Protein AF-A0A3Q0R9C3-F1 (afdb_monomer)

Solvent-accessible surface area (backbone atoms only — not comparable to full-atom values): 8694 Å² total; per-residue (Å²): 134,84,80,77,73,80,78,81,80,80,78,83,88,85,85,87,86,79,71,72,64,49,67,60,48,40,50,55,52,45,60,36,48,79,68,74,43,63,77,86,71,68,48,71,68,62,48,54,54,51,53,61,69,54,49,85,81,41,83,75,58,52,65,76,75,41,95,80,64,93,74,88,83,86,83,74,72,33,38,60,70,56,34,26,50,45,38,32,50,52,31,46,77,70,74,41,81,66,48,66,71,58,19,49,53,50,46,70,74,51,61,50,39,92,82,86,57,80,56,34,35,62,60,49,59,78,54,41,72,70,50,44,67,79,76,110

Mean predicted aligned error: 8.17 Å

pLDDT: mean 84.44, std 15.59, range [37.41, 98.38]

Secondary structure (DSSP, 8-state):
----PPP---PPP------TTHHHHHHHHHHHHHTT--GGG--HHHHHHHHHHHTTT-TTGGGGTSTT-S---PPPPPBHHHHHHHHHHHHHHTTPPP-HHHHHHHHHTSPBP-SSSTTBBTTTTTTHHHHHTTT-

Organism: Amphilophus ci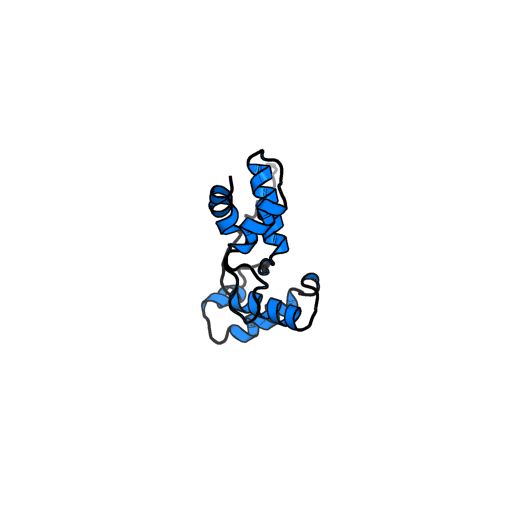trinellus (NCBI:txid61819)

Foldseek 3Di:
DDPPDPPPDDDDDDDDDDCPCVVQLAVLQVVCVVVVHDSVPDDPVSSVVSLVVVVVPDPVSCVVVDPPDPDDDDDHFDFLVQLLVLLQVLCVVVVHHRDSVLSSVLSVPADADVPPDRGGGPCRNVCSNVSSVVVD

InterPro domains:
  IPR010448 Torsin [PTHR10760] (13-136)
  IPR049337 Torsin-1A, C-terminal domain [PF21376] (78-135)

Nearest PDB structures (foldseek):
  5j1s-assembly1_A  TM=8.714E-01  e=3.266E-09  Homo sapiens
  5j1t-assembly1_A  TM=8.630E-01  e=7.816E-09  Homo sapiens
  6oif-assembly1_A  TM=7.747E-01  e=1.098E-06  Homo sapiens

Radius of gyration: 20.45 Å; Cα contacts (8 Å, |Δi|>4): 116; chains: 1; bounding box: 68×40×46 Å

Structure (mmCIF, N/CA/C/O backbone):
data_AF-A0A3Q0R9C3-F1
#
_entry.id   AF-A0A3Q0R9C3-F1
#
loop_
_atom_site.group_PDB
_atom_site.id
_atom_site.type_symbol
_atom_site.label_atom_id
_atom_site.label_alt_id
_atom_site.label_comp_id
_atom_site.label_asym_id
_atom_site.label_entity_id
_atom_site.label_seq_id
_atom_site.pdbx_PDB_ins_code
_atom_site.Cartn_x
_atom_site.Cartn_y
_atom_site.Cartn_z
_atom_site.occupancy
_atom_site.B_iso_or_equiv
_atom_site.auth_seq_id
_atom_site.auth_comp_id
_atom_site.auth_asym_id
_atom_site.auth_atom_id
_atom_site.pdbx_PDB_model_num
ATOM 1 N N . LEU A 1 1 ? 48.442 24.668 19.008 1.00 37.44 1 LEU A N 1
ATOM 2 C CA . LEU A 1 1 ? 47.890 23.640 18.100 1.00 37.44 1 LEU A CA 1
ATOM 3 C C . LEU A 1 1 ? 46.430 23.440 18.480 1.00 37.44 1 LEU A C 1
ATOM 5 O O . LEU A 1 1 ? 46.144 22.681 19.393 1.00 37.44 1 LEU A O 1
ATOM 9 N N . GLN A 1 2 ? 45.531 24.221 17.879 1.00 37.41 2 GLN A N 1
ATOM 10 C CA . GLN A 1 2 ? 44.092 24.001 18.017 1.00 37.41 2 GLN A CA 1
ATOM 11 C C . GLN A 1 2 ? 43.749 22.764 17.192 1.00 37.41 2 GLN A C 1
ATOM 13 O O . GLN A 1 2 ? 43.981 22.737 15.986 1.00 37.41 2 GLN A O 1
ATOM 18 N N . ILE A 1 3 ? 43.275 21.722 17.866 1.00 49.34 3 ILE A N 1
ATOM 19 C CA . ILE A 1 3 ? 42.708 20.550 17.212 1.00 49.34 3 ILE A CA 1
ATOM 20 C C . ILE A 1 3 ? 41.351 21.005 16.676 1.00 49.34 3 ILE A C 1
ATOM 22 O O . ILE A 1 3 ? 40.408 21.192 17.441 1.00 49.34 3 ILE A O 1
ATOM 26 N N . GLN A 1 4 ? 41.285 21.258 15.369 1.00 50.06 4 GLN A N 1
ATOM 27 C CA . GLN A 1 4 ? 40.026 21.400 14.650 1.00 50.06 4 GLN A CA 1
ATOM 28 C C . GLN A 1 4 ? 39.320 20.042 14.762 1.00 50.06 4 GLN A C 1
ATOM 30 O O . GLN A 1 4 ? 39.749 19.064 14.149 1.00 50.06 4 GLN A O 1
ATOM 35 N N . HIS A 1 5 ? 38.296 19.943 15.611 1.00 60.50 5 HIS A N 1
ATOM 36 C CA . HIS A 1 5 ? 37.392 18.797 15.578 1.00 60.50 5 HIS A CA 1
ATOM 37 C C . HIS A 1 5 ? 36.798 18.709 14.163 1.00 60.50 5 HIS A C 1
ATOM 39 O O . HIS A 1 5 ? 36.414 19.752 13.627 1.00 60.50 5 HIS A O 1
ATOM 45 N N . PRO A 1 6 ? 36.736 17.522 13.533 1.00 58.59 6 PRO A N 1
ATOM 46 C CA . PRO A 1 6 ? 36.054 17.394 12.257 1.00 58.59 6 PRO A CA 1
ATOM 47 C C . PRO A 1 6 ? 34.593 17.774 12.492 1.00 58.59 6 PRO A C 1
ATOM 49 O O . PRO A 1 6 ? 33.938 17.221 13.377 1.00 58.59 6 PRO A O 1
ATOM 52 N N . GLU A 1 7 ? 34.106 18.766 11.752 1.00 63.50 7 GLU A N 1
ATOM 53 C CA . GLU A 1 7 ? 32.688 19.090 11.735 1.00 63.50 7 GLU A CA 1
ATOM 54 C C . GLU A 1 7 ? 31.937 17.812 11.361 1.00 63.50 7 GLU A C 1
ATOM 56 O O . GLU A 1 7 ? 32.174 17.215 10.310 1.00 63.50 7 GLU A O 1
ATOM 61 N N . THR A 1 8 ? 31.082 17.340 12.264 1.00 62.09 8 THR A N 1
ATOM 62 C CA . THR A 1 8 ? 30.193 16.215 11.988 1.00 62.09 8 THR A CA 1
ATOM 63 C C . THR A 1 8 ? 29.250 16.674 10.881 1.00 62.09 8 THR A C 1
ATOM 65 O O . THR A 1 8 ? 28.309 17.421 11.142 1.00 62.09 8 THR A O 1
ATOM 68 N N . VAL A 1 9 ? 29.531 16.296 9.635 1.00 67.44 9 VAL A N 1
ATOM 69 C CA . VAL A 1 9 ? 28.664 16.616 8.498 1.00 67.44 9 VAL A CA 1
ATOM 70 C C . VAL A 1 9 ? 27.398 15.776 8.641 1.00 67.44 9 VAL A C 1
ATOM 72 O O . VAL A 1 9 ? 27.383 14.590 8.322 1.00 67.44 9 VAL A O 1
ATOM 75 N N . LEU A 1 10 ? 26.335 16.377 9.170 1.00 71.81 10 LEU A N 1
ATOM 76 C CA . LEU A 1 10 ? 25.000 15.791 9.139 1.00 71.81 10 LEU A CA 1
ATOM 77 C C . LEU A 1 10 ? 24.393 16.095 7.768 1.00 71.81 10 LEU A C 1
ATOM 79 O O . LEU A 1 10 ? 23.995 17.228 7.502 1.00 71.81 10 LEU A O 1
ATOM 83 N N . LEU A 1 11 ? 24.349 15.092 6.890 1.00 81.56 11 LEU A N 1
ATOM 84 C CA . LEU A 1 11 ? 23.611 15.194 5.634 1.00 81.56 11 LEU A CA 1
ATOM 85 C C . LEU A 1 11 ? 22.111 15.002 5.922 1.00 81.56 11 LEU A C 1
ATOM 87 O O . LEU A 1 11 ? 21.745 14.018 6.571 1.00 81.56 11 LEU A O 1
ATOM 91 N N . PRO A 1 12 ? 21.237 15.928 5.492 1.00 87.88 12 PRO A N 1
ATOM 92 C CA . PRO A 1 12 ? 19.799 15.791 5.688 1.00 87.88 12 PRO A CA 1
ATOM 93 C C . PRO A 1 12 ? 19.236 14.644 4.839 1.00 87.88 12 PRO A C 1
ATOM 95 O O . PRO A 1 12 ? 19.630 14.467 3.689 1.00 87.88 12 PRO A O 1
ATOM 98 N N . ILE A 1 13 ? 18.272 13.901 5.390 1.00 89.12 13 ILE A N 1
ATOM 99 C CA . ILE A 1 13 ? 17.450 12.946 4.632 1.00 89.12 13 ILE A CA 1
ATOM 100 C C . ILE A 1 13 ? 16.198 13.686 4.163 1.00 89.12 13 ILE A C 1
ATOM 102 O O . ILE A 1 13 ? 15.456 14.226 4.985 1.00 89.12 13 ILE A O 1
ATOM 106 N N . ILE A 1 14 ? 15.961 13.702 2.853 1.00 88.06 14 ILE A N 1
ATOM 107 C CA . ILE A 1 14 ? 14.788 14.331 2.239 1.00 88.06 14 ILE A CA 1
ATOM 108 C C . ILE A 1 14 ? 13.899 13.228 1.666 1.00 88.06 14 ILE A C 1
ATOM 110 O O . ILE A 1 14 ? 14.370 12.374 0.921 1.00 88.06 14 ILE A O 1
ATOM 114 N N . VAL A 1 15 ? 12.612 13.242 2.021 1.00 91.38 15 VAL A N 1
ATOM 115 C CA . VAL A 1 15 ? 11.620 12.282 1.520 1.00 91.38 15 VAL A CA 1
ATOM 116 C C . VAL A 1 15 ? 10.565 13.036 0.725 1.00 91.38 15 VAL A C 1
ATOM 118 O O . VAL A 1 15 ? 9.872 13.898 1.265 1.00 91.38 15 VAL A O 1
ATOM 121 N N . PHE A 1 16 ? 10.431 12.686 -0.551 1.00 87.88 16 PHE A N 1
ATOM 122 C CA . PHE A 1 16 ? 9.365 13.173 -1.418 1.00 87.88 16 PHE A CA 1
ATOM 123 C C . PHE A 1 16 ? 8.242 12.137 -1.476 1.00 87.88 16 PHE A C 1
ATOM 125 O O . PHE A 1 16 ? 8.499 10.944 -1.619 1.00 87.88 16 PHE A O 1
ATOM 132 N N . HIS A 1 17 ? 6.992 12.589 -1.376 1.00 89.06 17 HIS A N 1
ATOM 133 C CA . HIS A 1 17 ? 5.814 11.737 -1.523 1.00 89.06 17 HIS A CA 1
ATOM 134 C C . HIS A 1 17 ? 4.951 12.263 -2.670 1.00 89.06 17 HIS A C 1
ATOM 136 O O . HIS A 1 17 ? 4.511 13.412 -2.639 1.00 89.06 17 HIS A O 1
ATOM 142 N N . SER A 1 18 ? 4.707 11.422 -3.673 1.00 87.12 18 SER A N 1
ATOM 143 C CA . SER A 1 18 ? 3.925 11.752 -4.865 1.00 87.12 18 SER A CA 1
ATOM 144 C C . SER A 1 18 ? 3.056 10.567 -5.275 1.00 87.12 18 SER A C 1
ATOM 146 O O . SER A 1 18 ? 3.424 9.417 -5.049 1.00 87.12 18 SER A O 1
ATOM 148 N N . ASN A 1 19 ? 1.922 10.864 -5.910 1.00 87.69 19 ASN A N 1
ATOM 149 C CA . ASN A 1 19 ? 1.057 9.867 -6.543 1.00 87.69 19 ASN A CA 1
ATOM 150 C C . ASN A 1 19 ? 1.309 9.759 -8.061 1.00 87.69 19 ASN A C 1
ATOM 152 O O . ASN A 1 19 ? 0.594 9.028 -8.746 1.00 87.69 19 ASN A O 1
ATOM 156 N N . ALA A 1 20 ? 2.289 10.490 -8.605 1.00 84.75 20 ALA A N 1
ATOM 157 C CA . ALA A 1 20 ? 2.649 10.403 -10.017 1.00 84.75 20 ALA A CA 1
ATOM 158 C C . ALA A 1 20 ? 3.017 8.956 -10.391 1.00 84.75 20 ALA A C 1
ATOM 160 O O . ALA A 1 20 ? 3.740 8.275 -9.664 1.00 84.75 20 ALA A O 1
ATOM 161 N N . GLY A 1 21 ? 2.481 8.468 -11.511 1.00 86.31 21 GLY A N 1
ATOM 162 C CA . GLY A 1 21 ? 2.683 7.087 -11.962 1.00 86.31 21 GLY A CA 1
ATOM 163 C C . GLY A 1 21 ? 1.872 6.019 -11.219 1.00 86.31 21 GLY A C 1
ATOM 164 O O . GLY A 1 21 ? 2.012 4.839 -11.540 1.00 86.31 21 GLY A O 1
ATOM 165 N N . ALA A 1 22 ? 1.001 6.388 -10.270 1.00 88.44 22 ALA A N 1
ATOM 166 C CA . ALA A 1 22 ? 0.182 5.423 -9.529 1.00 88.44 22 ALA A CA 1
ATOM 167 C C . ALA A 1 22 ? -0.716 4.569 -10.441 1.00 88.44 22 ALA A C 1
ATOM 169 O O . ALA A 1 22 ? -0.866 3.371 -10.191 1.00 88.44 22 ALA A O 1
ATOM 170 N N . ASP A 1 23 ? -1.260 5.143 -11.517 1.00 87.69 23 ASP A N 1
ATOM 171 C CA . ASP A 1 23 ? -2.082 4.405 -12.485 1.00 87.69 23 ASP A CA 1
ATOM 172 C C . ASP A 1 23 ? -1.262 3.335 -13.222 1.00 87.69 23 ASP A C 1
ATOM 174 O O . ASP A 1 23 ? -1.707 2.198 -13.357 1.00 87.69 23 ASP A O 1
ATOM 178 N N . ILE A 1 24 ? -0.020 3.649 -13.611 1.00 89.38 24 ILE A N 1
ATOM 179 C CA . ILE A 1 24 ? 0.899 2.714 -14.286 1.00 89.38 24 ILE A CA 1
ATOM 180 C C . ILE A 1 24 ? 1.320 1.590 -13.333 1.00 89.38 24 ILE A C 1
ATOM 182 O O . ILE A 1 24 ? 1.333 0.414 -13.706 1.00 89.38 24 ILE A O 1
ATOM 186 N N . ILE A 1 25 ? 1.636 1.937 -12.082 1.00 92.38 25 ILE A N 1
ATOM 187 C CA . ILE A 1 25 ? 1.958 0.963 -11.031 1.00 92.38 25 ILE A CA 1
ATOM 188 C C . ILE A 1 25 ? 0.759 0.037 -10.788 1.00 92.38 25 ILE A C 1
ATOM 190 O O . ILE A 1 25 ? 0.925 -1.180 -10.688 1.00 92.38 25 ILE A O 1
ATOM 194 N N . THR A 1 26 ? -0.450 0.600 -10.734 1.00 92.25 26 THR A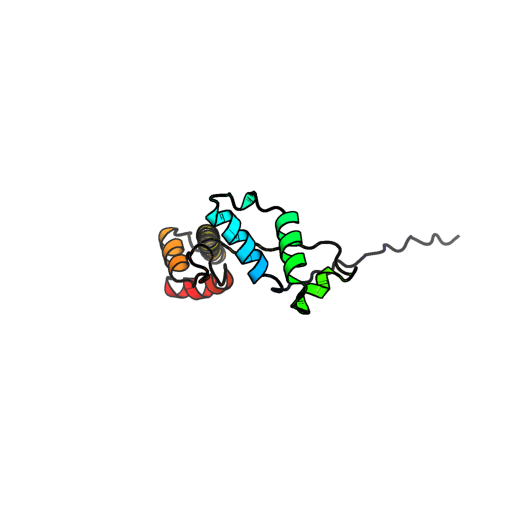 N 1
ATOM 195 C CA . THR A 1 26 ? -1.693 -0.157 -10.545 1.00 92.25 26 THR A CA 1
ATOM 196 C C . THR A 1 26 ? -1.960 -1.087 -11.722 1.00 92.25 26 THR A C 1
ATOM 198 O O . THR A 1 26 ? -2.261 -2.257 -11.500 1.00 92.25 26 THR A O 1
ATOM 201 N N . GLN A 1 27 ? -1.776 -0.614 -12.956 1.00 90.94 27 GLN A N 1
ATOM 202 C CA . GLN A 1 27 ? -1.920 -1.443 -14.150 1.00 90.94 27 GLN A CA 1
ATOM 203 C C . GLN A 1 27 ? -0.896 -2.582 -14.167 1.00 90.94 27 GLN A C 1
ATOM 205 O O . GLN A 1 27 ? -1.251 -3.724 -14.427 1.00 90.94 27 GLN A O 1
ATOM 210 N N . THR A 1 28 ? 0.358 -2.312 -13.797 1.00 92.69 28 THR A N 1
ATOM 211 C CA . THR A 1 28 ? 1.388 -3.358 -13.702 1.00 92.69 28 THR A CA 1
ATOM 212 C C . THR A 1 28 ? 1.011 -4.422 -12.667 1.00 92.69 28 THR A C 1
ATOM 214 O O . THR A 1 28 ? 1.210 -5.614 -12.896 1.00 92.69 28 THR A O 1
ATOM 217 N N . ALA A 1 29 ? 0.461 -4.009 -11.521 1.00 94.19 29 ALA A N 1
ATOM 218 C CA . ALA A 1 29 ? -0.013 -4.939 -10.501 1.00 94.19 29 ALA A CA 1
ATOM 219 C C . ALA A 1 29 ? -1.207 -5.775 -10.991 1.00 94.19 29 ALA A C 1
ATOM 221 O O . ALA A 1 29 ? -1.259 -6.974 -10.717 1.00 94.19 29 ALA A O 1
ATOM 222 N N . LEU A 1 30 ? -2.125 -5.162 -11.742 1.00 92.00 30 LEU A N 1
ATOM 223 C CA . LEU A 1 30 ? -3.259 -5.853 -12.350 1.00 92.00 30 LEU A CA 1
ATOM 224 C C . LEU A 1 30 ? -2.797 -6.885 -13.385 1.00 92.00 30 LEU A C 1
ATOM 226 O O . LEU A 1 30 ? -3.217 -8.030 -13.317 1.00 92.00 30 LEU A O 1
ATOM 230 N N . ASP A 1 31 ? -1.835 -6.542 -14.243 1.00 92.38 31 ASP A N 1
ATOM 231 C CA . ASP A 1 31 ? -1.276 -7.467 -15.236 1.00 92.38 31 ASP A CA 1
ATOM 232 C C . ASP A 1 31 ? -0.633 -8.715 -14.606 1.00 92.38 31 ASP A C 1
ATOM 234 O O . ASP A 1 31 ? -0.584 -9.779 -15.230 1.00 92.38 31 ASP A O 1
ATOM 238 N N . PHE A 1 32 ? -0.061 -8.590 -13.404 1.00 94.81 32 PHE A N 1
ATOM 239 C CA . PHE A 1 32 ? 0.459 -9.732 -12.647 1.00 94.81 32 PHE A CA 1
ATOM 240 C C . PHE A 1 32 ? -0.679 -10.580 -12.093 1.00 94.81 32 PHE A C 1
ATOM 242 O O . PHE A 1 32 ? -0.654 -11.803 -12.236 1.00 94.81 32 PHE A O 1
ATOM 249 N N . TRP A 1 33 ? -1.673 -9.918 -11.509 1.00 92.62 33 TRP A N 1
ATOM 250 C CA . TRP A 1 33 ? -2.845 -10.564 -10.943 1.00 92.62 33 TRP A CA 1
ATOM 251 C C . TRP A 1 33 ? -3.639 -11.344 -12.006 1.00 92.62 33 TRP A C 1
ATOM 253 O O . TRP A 1 33 ? -3.905 -12.527 -11.806 1.00 92.62 33 TRP A O 1
ATOM 263 N N . ASP A 1 34 ? -3.881 -10.755 -13.182 1.00 91.31 34 ASP A N 1
ATOM 264 C CA . ASP A 1 34 ? -4.568 -11.389 -14.322 1.00 91.31 34 ASP A CA 1
ATOM 265 C C . ASP A 1 34 ? -3.836 -12.643 -14.827 1.00 91.31 34 ASP A C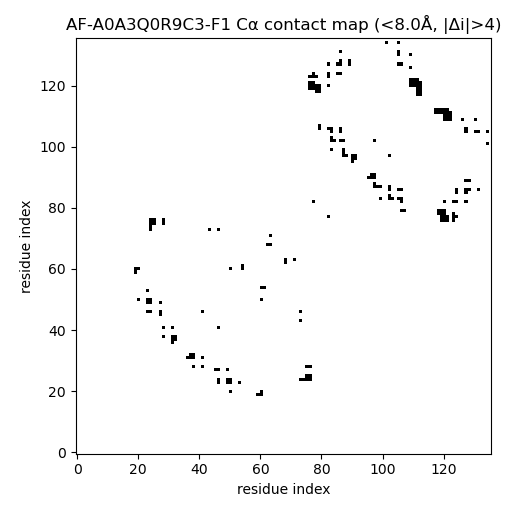 1
ATOM 267 O O . ASP A 1 34 ? -4.437 -13.579 -15.356 1.00 91.31 34 ASP A O 1
ATOM 271 N N . LYS A 1 35 ? -2.510 -12.684 -14.656 1.00 94.94 35 LYS A N 1
ATOM 272 C CA . LYS A 1 35 ? -1.661 -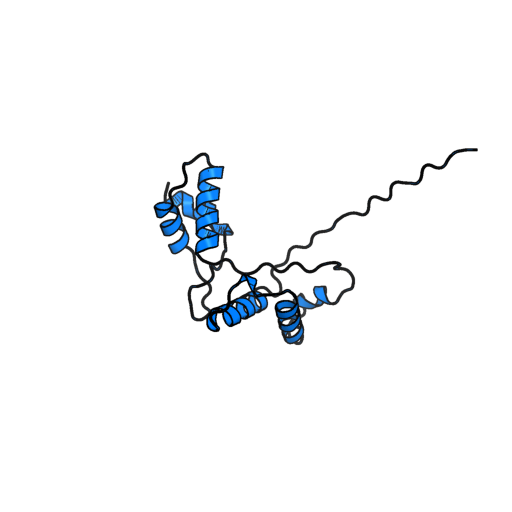13.836 -15.003 1.00 94.94 35 LYS A CA 1
ATOM 273 C C . LYS A 1 35 ? -1.572 -14.869 -13.877 1.00 94.94 35 LYS A C 1
ATOM 275 O O . LYS A 1 35 ? -0.805 -15.822 -14.005 1.00 94.94 35 LYS A O 1
ATOM 280 N N . GLY A 1 36 ? -2.316 -14.682 -12.786 1.00 94.00 36 GLY A N 1
ATOM 281 C CA . GLY A 1 36 ? -2.296 -15.547 -11.609 1.00 94.00 36 GLY A CA 1
ATOM 282 C C . GLY A 1 36 ? -0.958 -15.535 -10.870 1.00 94.00 36 GLY A C 1
ATOM 283 O O . GLY A 1 36 ? -0.601 -16.539 -10.258 1.00 94.00 36 GLY A O 1
ATOM 284 N N . ARG A 1 37 ? -0.191 -14.446 -10.982 1.00 96.31 37 ARG A N 1
ATOM 285 C CA . ARG A 1 37 ? 1.109 -14.296 -10.321 1.00 96.31 37 ARG A CA 1
ATOM 286 C C . ARG A 1 37 ? 0.953 -13.624 -8.972 1.00 96.31 37 ARG A C 1
ATOM 288 O O . ARG A 1 37 ? 0.109 -12.742 -8.803 1.00 96.31 37 ARG A O 1
ATOM 295 N N . ASP A 1 38 ? 1.826 -13.989 -8.045 1.00 94.62 38 ASP A N 1
ATOM 296 C CA . ASP A 1 38 ? 1.807 -13.408 -6.712 1.00 94.62 38 ASP A CA 1
ATOM 297 C C . ASP A 1 38 ? 2.273 -11.946 -6.756 1.00 94.62 38 ASP A C 1
ATOM 299 O O . ASP A 1 38 ? 3.192 -11.565 -7.493 1.00 94.62 38 ASP A O 1
ATOM 303 N N . ARG A 1 39 ? 1.668 -11.110 -5.908 1.00 94.75 39 ARG A N 1
ATOM 304 C CA . ARG A 1 39 ? 2.043 -9.699 -5.727 1.00 94.75 39 ARG A CA 1
ATOM 305 C C . ARG A 1 3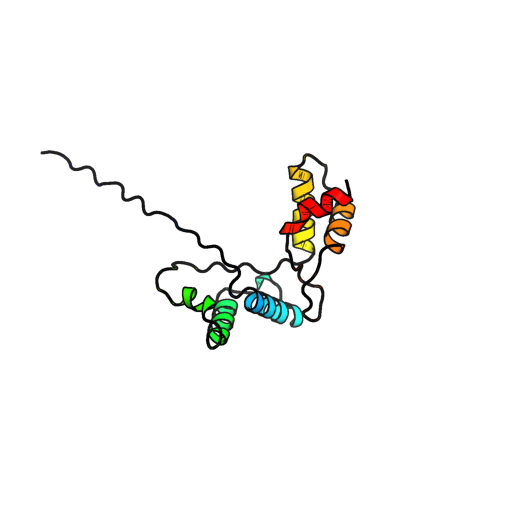9 ? 3.538 -9.552 -5.425 1.00 94.75 39 ARG A C 1
ATOM 307 O O . ARG A 1 39 ? 4.190 -8.631 -5.912 1.00 94.75 39 ARG A O 1
ATOM 314 N N . GLU A 1 40 ? 4.088 -10.463 -4.631 1.00 96.25 40 GLU A N 1
ATOM 315 C CA . GLU A 1 40 ? 5.476 -10.485 -4.165 1.00 96.25 40 GLU A CA 1
ATOM 316 C C . GLU A 1 40 ? 6.486 -10.805 -5.293 1.00 96.25 40 GLU A C 1
ATOM 318 O O . GLU A 1 40 ? 7.702 -10.585 -5.159 1.00 96.25 40 GLU A O 1
ATOM 323 N N . GLU A 1 41 ? 6.003 -11.278 -6.447 1.00 97.44 41 GLU A N 1
ATOM 324 C CA . GLU A 1 41 ? 6.808 -11.435 -7.659 1.00 97.44 41 GLU A CA 1
ATOM 325 C C . GLU A 1 41 ? 7.078 -10.107 -8.379 1.00 97.44 41 GLU A C 1
ATOM 327 O O . GLU A 1 41 ? 8.000 -10.038 -9.201 1.00 97.44 41 GLU A O 1
ATOM 332 N N . ILE A 1 42 ? 6.327 -9.041 -8.080 1.00 96.31 42 ILE A N 1
ATO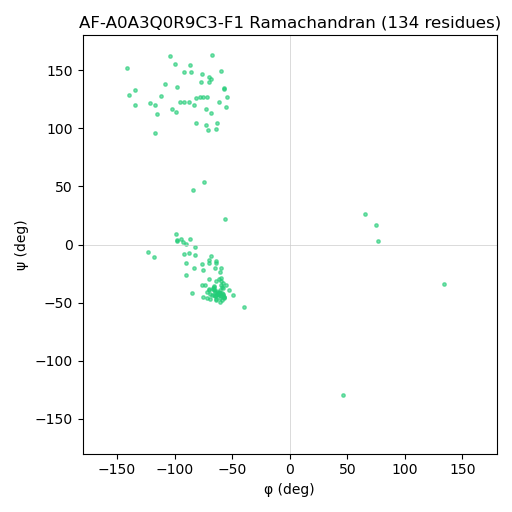M 333 C CA . ILE A 1 42 ? 6.555 -7.717 -8.663 1.00 96.31 42 ILE A CA 1
ATOM 334 C C . ILE A 1 42 ? 7.883 -7.168 -8.128 1.00 96.31 42 ILE A C 1
ATOM 336 O O . ILE A 1 42 ? 8.046 -6.886 -6.943 1.00 96.31 42 ILE A O 1
ATOM 340 N N . LYS A 1 43 ? 8.870 -7.033 -9.018 1.00 94.50 43 LYS A N 1
ATOM 341 C CA . LYS A 1 43 ? 10.177 -6.437 -8.734 1.00 94.50 43 LYS A CA 1
ATOM 342 C C . LYS A 1 43 ? 10.222 -4.997 -9.225 1.00 94.50 43 LYS A C 1
ATOM 344 O O . LYS A 1 43 ? 9.543 -4.655 -10.192 1.00 94.50 43 LYS A O 1
ATOM 349 N N . LEU A 1 44 ? 11.097 -4.197 -8.613 1.00 90.50 44 LEU A N 1
ATOM 350 C CA . LEU A 1 44 ? 11.317 -2.790 -8.964 1.00 90.50 44 LEU A CA 1
ATOM 351 C C . LEU A 1 44 ? 11.526 -2.594 -10.475 1.00 90.50 44 LEU A C 1
ATOM 353 O O . LEU A 1 44 ? 10.854 -1.767 -11.080 1.00 90.50 44 LEU A O 1
ATOM 357 N N . LYS A 1 45 ? 12.327 -3.460 -11.107 1.00 88.19 45 LYS A N 1
ATOM 358 C CA . LYS A 1 45 ? 12.586 -3.426 -12.554 1.00 88.19 45 LYS A CA 1
ATOM 359 C C . LYS A 1 45 ? 11.320 -3.484 -13.420 1.00 88.19 45 LYS A C 1
ATOM 361 O O . LYS A 1 45 ? 11.288 -2.868 -14.482 1.00 88.19 45 LYS A O 1
ATOM 366 N N . HIS A 1 46 ? 10.283 -4.221 -13.009 1.00 91.25 46 HIS A N 1
ATOM 367 C CA . HIS A 1 46 ? 9.023 -4.270 -13.765 1.00 91.25 46 HIS A CA 1
ATOM 368 C C . HIS A 1 46 ? 8.315 -2.908 -13.753 1.00 91.25 46 HIS A C 1
ATOM 370 O O . H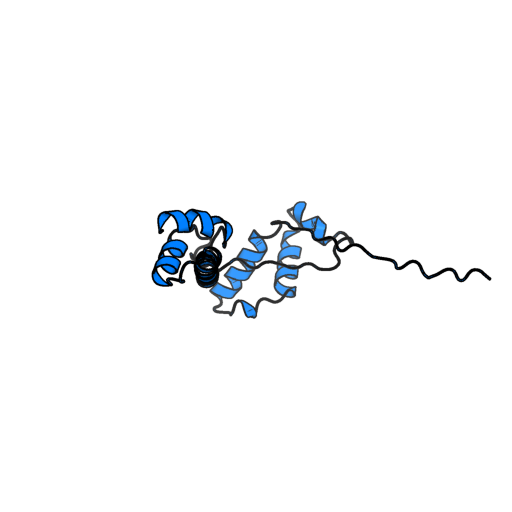IS A 1 46 ? 7.755 -2.492 -14.765 1.00 91.25 46 HIS A O 1
ATOM 376 N N . LEU A 1 47 ? 8.384 -2.204 -12.622 1.00 91.06 47 LEU A N 1
ATOM 377 C CA . LEU A 1 47 ? 7.777 -0.890 -12.437 1.00 91.06 47 LEU A CA 1
ATOM 378 C C . LEU A 1 47 ? 8.587 0.192 -13.153 1.00 91.06 47 LEU A C 1
ATOM 380 O O . LEU A 1 47 ? 8.005 0.968 -13.896 1.00 91.06 47 LEU A O 1
ATOM 384 N N . GLU A 1 48 ? 9.916 0.186 -13.032 1.00 84.62 48 GLU A N 1
ATOM 385 C CA . GLU A 1 48 ? 10.806 1.099 -13.773 1.00 84.62 48 GLU A CA 1
ATOM 386 C C . GLU A 1 48 ? 10.621 0.964 -15.291 1.00 84.62 48 GLU A C 1
ATOM 388 O O . GLU A 1 48 ? 10.514 1.957 -16.011 1.00 84.62 48 GLU A O 1
ATOM 393 N N . THR A 1 49 ? 10.516 -0.275 -15.786 1.00 84.81 49 THR A N 1
ATOM 394 C CA . THR A 1 49 ? 10.277 -0.540 -17.214 1.00 84.81 49 THR A CA 1
ATOM 395 C C . THR A 1 49 ? 8.928 0.022 -17.656 1.00 84.81 49 THR A C 1
ATOM 397 O O . THR A 1 49 ? 8.836 0.629 -18.716 1.00 84.81 49 THR A O 1
ATOM 400 N N . SER A 1 50 ? 7.886 -0.147 -16.843 1.00 84.25 50 SER A N 1
ATOM 401 C CA . SER A 1 50 ? 6.554 0.363 -17.174 1.00 84.25 50 SER A CA 1
ATOM 402 C C . SER A 1 50 ? 6.527 1.892 -17.116 1.00 84.25 50 SER A C 1
ATOM 404 O O . SER A 1 50 ? 6.114 2.531 -18.071 1.00 84.25 50 SER A O 1
ATOM 406 N N . LEU A 1 51 ? 7.062 2.506 -16.060 1.00 79.94 51 LEU A N 1
ATOM 407 C CA . LEU A 1 51 ? 7.113 3.964 -15.908 1.00 79.94 51 LEU A CA 1
ATOM 408 C C . LEU A 1 51 ? 7.896 4.637 -17.047 1.00 79.94 51 LEU A C 1
ATOM 410 O O . LEU A 1 51 ? 7.409 5.591 -17.643 1.00 79.94 51 LEU A O 1
ATOM 414 N N . SER A 1 52 ? 9.053 4.087 -17.429 1.00 74.38 52 SER A N 1
ATOM 415 C CA . SER A 1 52 ? 9.863 4.627 -18.535 1.00 74.38 52 SER A CA 1
ATOM 416 C C . SER A 1 52 ? 9.176 4.557 -19.904 1.00 74.38 52 SER A C 1
ATOM 418 O O . SER A 1 52 ? 9.385 5.442 -20.730 1.00 74.38 52 SER A O 1
ATOM 420 N N . GLN A 1 53 ? 8.325 3.557 -20.154 1.00 69.44 53 GLN A N 1
ATOM 421 C CA . GLN A 1 53 ? 7.551 3.470 -21.401 1.00 69.44 53 GLN A CA 1
ATOM 422 C C . GLN A 1 53 ? 6.461 4.546 -21.496 1.00 69.44 53 GLN A C 1
ATOM 424 O O . GLN A 1 53 ? 6.139 4.990 -22.597 1.00 69.44 53 GLN A O 1
ATOM 429 N N . PHE A 1 54 ? 5.923 4.985 -20.357 1.00 64.00 54 PHE A N 1
ATOM 430 C CA . PHE A 1 54 ? 4.861 5.992 -20.280 1.00 64.00 54 PHE A CA 1
ATOM 431 C C . PHE A 1 54 ? 5.381 7.438 -20.134 1.00 64.00 54 PHE A C 1
ATOM 433 O O . PHE A 1 54 ? 4.604 8.382 -20.279 1.00 64.00 54 PHE A O 1
ATOM 440 N N . ASN A 1 55 ? 6.690 7.637 -19.932 1.00 57.94 55 ASN A N 1
ATOM 441 C CA . ASN A 1 55 ? 7.325 8.962 -19.839 1.00 57.94 55 ASN A CA 1
ATOM 442 C C . ASN A 1 55 ? 7.244 9.807 -21.123 1.00 57.94 55 ASN A C 1
ATOM 444 O O . ASN A 1 55 ? 7.494 11.007 -21.065 1.00 57.94 55 ASN A O 1
ATOM 448 N N . ASN A 1 56 ? 6.887 9.228 -22.275 1.00 53.06 56 ASN A N 1
ATOM 449 C CA . ASN A 1 56 ? 6.781 9.992 -23.525 1.00 53.06 56 ASN A CA 1
ATOM 450 C C . ASN A 1 56 ? 5.589 10.968 -23.566 1.00 53.06 56 ASN A C 1
ATOM 452 O O . ASN A 1 56 ? 5.619 11.882 -24.385 1.00 53.06 56 ASN A O 1
ATOM 456 N N . ASP A 1 57 ? 4.592 10.830 -22.678 1.00 52.75 57 ASP A N 1
ATOM 457 C CA . ASP A 1 57 ? 3.349 11.619 -22.741 1.00 52.75 57 ASP A CA 1
ATOM 458 C C . ASP A 1 57 ? 3.023 12.440 -21.469 1.00 52.75 57 ASP A C 1
ATOM 460 O O . ASP A 1 57 ? 2.082 13.236 -21.489 1.00 52.75 57 ASP A O 1
ATOM 464 N N . GLN A 1 58 ? 3.772 12.307 -20.361 1.00 54.69 58 GLN A N 1
ATOM 465 C CA . GLN A 1 58 ? 3.485 13.027 -19.104 1.00 54.69 58 GLN A CA 1
ATOM 466 C C . GLN A 1 58 ? 4.727 13.664 -18.466 1.00 54.69 58 GLN A C 1
ATOM 468 O O . GLN A 1 58 ? 5.651 12.983 -18.028 1.00 54.69 58 GLN A O 1
ATOM 473 N N . SER A 1 59 ? 4.692 14.991 -18.316 1.00 54.47 59 SER A N 1
ATOM 474 C CA . SER A 1 59 ? 5.747 15.802 -17.689 1.00 54.47 59 SER A CA 1
ATOM 475 C C . SER A 1 59 ? 5.906 15.593 -16.178 1.00 54.47 59 SER A C 1
ATOM 477 O O . SER A 1 59 ? 6.849 16.112 -15.599 1.00 54.47 59 SER A O 1
ATOM 479 N N . GLU A 1 60 ? 4.994 14.887 -15.503 1.00 54.31 60 GLU A N 1
ATOM 480 C CA . GLU A 1 60 ? 5.050 14.696 -14.042 1.00 54.31 60 GLU A CA 1
ATOM 481 C C . GLU A 1 60 ? 5.983 13.554 -13.608 1.00 54.31 60 GLU A C 1
ATOM 483 O O . GLU A 1 60 ? 6.439 13.527 -12.465 1.00 54.31 60 GLU A O 1
ATOM 488 N N . LEU A 1 61 ? 6.304 12.628 -14.516 1.00 58.84 61 LEU A N 1
ATOM 489 C CA . LEU A 1 61 ? 7.239 11.528 -14.260 1.00 58.84 61 LEU A CA 1
ATOM 490 C C . LEU A 1 61 ? 8.703 11.902 -14.544 1.00 58.84 61 LEU A C 1
ATOM 492 O O . LEU A 1 61 ? 9.604 11.141 -14.191 1.00 58.84 61 LEU A O 1
ATOM 496 N N . SER A 1 62 ? 8.959 13.082 -15.122 1.00 54.41 62 SER A N 1
ATOM 497 C CA . SER A 1 62 ? 10.317 13.560 -15.422 1.00 54.41 62 SER A CA 1
ATOM 498 C C . SER A 1 62 ? 11.166 13.788 -14.169 1.00 54.41 62 SER A C 1
ATOM 500 O O . SER A 1 62 ? 12.384 13.844 -14.266 1.00 54.41 62 SER A O 1
ATOM 502 N N . LEU A 1 63 ? 10.548 13.867 -12.982 1.00 53.47 63 LEU A N 1
ATOM 503 C CA . LEU A 1 63 ? 11.262 13.966 -11.704 1.00 53.47 63 LEU A CA 1
ATOM 504 C C . LEU A 1 63 ? 12.089 12.713 -11.378 1.00 53.47 63 LEU A C 1
ATOM 506 O O . LEU A 1 63 ? 12.997 12.794 -10.559 1.00 53.47 63 LEU A O 1
ATOM 510 N N . ILE A 1 64 ? 11.783 11.567 -11.999 1.00 55.38 64 ILE A N 1
ATOM 511 C CA . ILE A 1 64 ? 12.588 10.341 -11.879 1.00 55.38 64 ILE A CA 1
ATOM 512 C C . ILE A 1 64 ? 13.881 10.453 -12.714 1.00 55.38 64 ILE A C 1
ATOM 514 O O . ILE A 1 64 ? 14.852 9.761 -12.427 1.00 55.38 64 ILE A O 1
ATOM 518 N N . ASP A 1 65 ? 13.903 11.332 -13.720 1.00 53.38 65 ASP A N 1
ATOM 519 C CA . ASP A 1 65 ? 15.022 11.518 -14.656 1.00 53.38 65 ASP A CA 1
ATOM 520 C C . ASP A 1 65 ? 16.038 12.571 -14.167 1.00 53.38 65 ASP A C 1
ATOM 522 O O . ASP A 1 65 ? 17.179 12.629 -14.632 1.00 53.38 65 ASP A O 1
ATOM 526 N N . ASP A 1 66 ? 15.654 13.391 -13.185 1.00 55.84 66 ASP A N 1
ATOM 527 C CA . ASP A 1 66 ? 16.561 14.328 -12.539 1.00 55.84 66 ASP A CA 1
ATOM 528 C C . ASP A 1 66 ? 17.379 13.585 -11.467 1.00 55.84 66 ASP A C 1
ATOM 530 O O . ASP A 1 66 ? 16.821 12.977 -10.555 1.00 55.84 66 ASP A O 1
ATOM 534 N N . 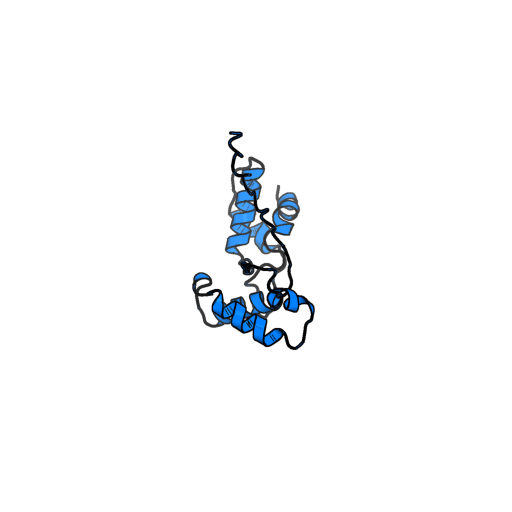ASN A 1 67 ? 18.715 13.682 -11.539 1.00 59.16 67 ASN A N 1
ATOM 535 C CA . ASN A 1 67 ? 19.737 13.150 -10.605 1.00 59.16 67 ASN A CA 1
ATOM 536 C C . ASN A 1 67 ? 19.596 13.610 -9.122 1.00 59.16 67 ASN A C 1
ATOM 538 O O . ASN A 1 67 ? 20.571 13.649 -8.373 1.00 59.16 67 ASN A O 1
ATOM 542 N N . ILE A 1 68 ? 18.405 14.029 -8.702 1.00 70.44 68 ILE A N 1
ATOM 543 C CA . ILE A 1 68 ? 18.038 14.485 -7.362 1.00 70.44 68 ILE A CA 1
ATOM 544 C C . ILE A 1 68 ? 17.558 13.308 -6.495 1.00 70.44 68 ILE A C 1
ATOM 546 O O . ILE A 1 68 ? 17.660 13.378 -5.272 1.00 70.44 68 ILE A O 1
ATOM 550 N N . ILE A 1 69 ? 17.030 12.235 -7.096 1.00 78.31 69 ILE A N 1
ATOM 551 C CA . ILE A 1 69 ? 16.453 11.100 -6.363 1.00 78.31 69 ILE A CA 1
ATOM 552 C C . ILE A 1 69 ? 17.462 9.948 -6.278 1.00 78.31 69 ILE A C 1
ATOM 554 O O . ILE A 1 69 ? 17.763 9.308 -7.280 1.00 78.31 69 ILE A O 1
ATOM 558 N N . ASP A 1 70 ? 17.929 9.633 -5.065 1.00 83.81 70 ASP A N 1
ATOM 559 C CA . ASP A 1 70 ? 18.810 8.479 -4.823 1.00 83.81 70 ASP A CA 1
ATOM 560 C C . ASP A 1 70 ? 18.073 7.136 -4.951 1.00 83.81 70 ASP A C 1
ATOM 562 O O . ASP A 1 70 ? 18.608 6.158 -5.473 1.00 83.81 70 ASP A O 1
ATOM 566 N N . PHE A 1 71 ? 16.839 7.076 -4.440 1.00 84.50 71 PHE A N 1
ATOM 567 C CA . PHE A 1 71 ? 16.034 5.858 -4.403 1.00 84.50 71 PHE A CA 1
ATOM 568 C C . PHE A 1 71 ? 14.576 6.147 -4.730 1.00 84.50 71 PHE A C 1
ATOM 570 O O . PHE A 1 71 ? 13.923 6.967 -4.083 1.00 84.50 71 PHE A O 1
ATOM 577 N N . PHE A 1 72 ? 14.041 5.388 -5.681 1.00 84.38 72 PHE A N 1
ATOM 578 C CA . PHE A 1 72 ? 12.615 5.344 -5.958 1.00 84.38 72 PHE A CA 1
ATOM 579 C C . PHE A 1 72 ? 11.969 4.169 -5.212 1.00 84.38 72 PHE A C 1
ATOM 581 O O . PHE A 1 72 ? 12.357 3.013 -5.394 1.00 84.38 72 PHE A O 1
ATOM 588 N N . VAL A 1 73 ? 10.975 4.462 -4.369 1.00 90.88 73 VAL A N 1
ATOM 589 C CA . VAL A 1 73 ? 10.250 3.459 -3.573 1.00 90.88 73 VAL A CA 1
ATOM 590 C C . VAL A 1 73 ? 8.777 3.441 -3.997 1.00 90.88 73 VAL A C 1
ATOM 592 O O . VAL A 1 73 ? 7.995 4.262 -3.517 1.00 90.88 73 VAL A O 1
ATOM 595 N N . PRO A 1 74 ? 8.372 2.534 -4.904 1.00 92.06 74 PRO A N 1
ATOM 596 C CA . PRO A 1 74 ? 6.993 2.467 -5.369 1.00 92.06 74 PRO A CA 1
ATOM 597 C C . PRO A 1 74 ? 6.069 1.806 -4.343 1.00 92.06 74 PRO A C 1
ATOM 599 O O . PRO A 1 74 ? 6.394 0.770 -3.758 1.00 92.06 74 PRO A O 1
ATOM 602 N N . PHE A 1 75 ? 4.863 2.357 -4.204 1.00 94.38 75 PHE A N 1
ATOM 603 C CA . PHE A 1 75 ? 3.797 1.788 -3.383 1.00 94.38 75 PHE A CA 1
ATOM 604 C C . PHE A 1 75 ? 2.771 1.086 -4.273 1.00 94.38 75 PHE A C 1
ATOM 606 O O . PHE A 1 75 ? 2.108 1.708 -5.098 1.00 94.38 75 PHE A O 1
ATOM 613 N N . LEU A 1 76 ? 2.642 -0.229 -4.106 1.00 95.56 76 LEU A N 1
ATOM 614 C CA . LEU A 1 76 ? 1.666 -1.033 -4.837 1.00 95.56 76 LEU A CA 1
ATOM 615 C C . LEU A 1 76 ? 0.247 -0.843 -4.268 1.00 95.56 76 LEU A C 1
ATOM 617 O O . LEU A 1 76 ? 0.098 -0.745 -3.044 1.00 95.56 76 LEU A O 1
ATOM 621 N N . PRO A 1 77 ? -0.806 -0.903 -5.106 1.00 94.94 77 PRO A N 1
ATOM 622 C CA . PRO A 1 77 ? -2.188 -0.730 -4.660 1.00 94.94 77 PRO A CA 1
ATOM 623 C C . PRO A 1 77 ? -2.576 -1.776 -3.609 1.00 94.94 77 PRO A C 1
ATOM 625 O O . PRO A 1 77 ? -2.063 -2.897 -3.612 1.00 94.94 77 PRO A O 1
ATOM 628 N N . LEU A 1 78 ? -3.472 -1.427 -2.686 1.00 96.00 78 LEU A N 1
ATOM 629 C CA . LEU A 1 78 ? -3.869 -2.327 -1.604 1.00 96.00 78 LEU A CA 1
ATOM 630 C C . LEU A 1 78 ? -5.024 -3.235 -2.031 1.00 96.00 78 LEU A C 1
ATOM 632 O O . LEU A 1 78 ? -6.096 -2.764 -2.394 1.00 96.00 78 LEU A O 1
ATOM 636 N N . GLU A 1 79 ? -4.812 -4.545 -1.945 1.00 93.75 79 GLU A N 1
ATOM 637 C CA . GLU A 1 79 ? -5.890 -5.543 -2.021 1.00 93.75 79 GLU A CA 1
ATOM 638 C C . GLU A 1 79 ? -6.833 -5.486 -0.810 1.00 93.75 79 GLU A C 1
ATOM 640 O O . GLU A 1 79 ? -6.455 -5.010 0.265 1.00 93.75 79 GLU A O 1
ATOM 645 N N . TYR A 1 80 ? -8.013 -6.094 -0.966 1.00 93.62 80 TYR A N 1
ATOM 646 C CA . TYR A 1 80 ? -9.001 -6.315 0.096 1.00 93.62 80 TYR A CA 1
ATOM 647 C C . TYR A 1 80 ? -8.367 -6.713 1.440 1.00 93.62 80 TYR A C 1
ATOM 649 O O . TYR A 1 80 ? -8.565 -6.026 2.440 1.00 93.62 80 TYR A O 1
ATOM 657 N N . ARG A 1 81 ? -7.526 -7.764 1.460 1.00 94.31 81 ARG A N 1
ATOM 658 C CA . ARG A 1 81 ? -6.936 -8.294 2.707 1.00 94.31 81 ARG A CA 1
ATOM 659 C C . ARG A 1 81 ? -6.130 -7.248 3.477 1.00 94.31 81 ARG A C 1
ATOM 661 O O . ARG A 1 81 ? -6.158 -7.239 4.704 1.00 94.31 81 ARG A O 1
ATOM 668 N N . HIS A 1 82 ? -5.417 -6.374 2.764 1.00 97.25 82 HIS A N 1
ATOM 669 C CA . HIS A 1 82 ? -4.577 -5.349 3.379 1.00 97.25 82 HIS A CA 1
ATOM 670 C C . HIS A 1 82 ? -5.442 -4.280 4.040 1.00 97.25 82 HIS A C 1
ATOM 672 O O . HIS A 1 82 ? -5.133 -3.802 5.127 1.00 97.25 82 HIS A O 1
ATOM 678 N N . VAL A 1 83 ? -6.564 -3.927 3.412 1.00 97.19 83 VAL A N 1
ATOM 679 C CA . VAL A 1 83 ? -7.481 -2.941 3.980 1.00 97.19 83 VAL A CA 1
ATOM 680 C C . VAL A 1 83 ? -8.260 -3.528 5.157 1.00 97.19 83 VAL A C 1
ATOM 682 O O . VAL A 1 83 ? -8.435 -2.830 6.151 1.00 97.19 83 VAL A O 1
ATOM 685 N N . THR A 1 84 ? -8.622 -4.813 5.134 1.00 97.50 84 THR A N 1
ATOM 686 C CA . THR A 1 84 ? -9.169 -5.504 6.317 1.00 97.50 84 THR A CA 1
ATOM 687 C C . THR A 1 84 ? -8.192 -5.454 7.495 1.00 97.50 84 THR A C 1
ATOM 689 O O . THR A 1 84 ? -8.597 -5.163 8.619 1.00 97.50 84 THR A O 1
ATOM 692 N N . GLN A 1 85 ? -6.893 -5.660 7.246 1.00 98.19 85 GLN A N 1
ATOM 693 C CA . GLN A 1 85 ? -5.848 -5.504 8.267 1.00 98.19 85 GLN A CA 1
ATOM 694 C C . GLN A 1 85 ? -5.778 -4.074 8.808 1.00 98.19 85 GLN A C 1
ATOM 696 O O . GLN A 1 85 ? -5.698 -3.896 10.020 1.00 98.19 85 GLN A O 1
ATOM 701 N N . CYS A 1 86 ? -5.886 -3.059 7.946 1.00 98.19 86 CYS A N 1
ATOM 702 C CA . CYS A 1 86 ? -5.958 -1.669 8.394 1.00 98.19 86 CYS A CA 1
ATOM 703 C C . CYS A 1 86 ? -7.172 -1.400 9.291 1.00 98.19 86 CYS A C 1
ATOM 705 O O . CYS A 1 86 ? -7.045 -0.662 10.260 1.00 98.19 86 CYS A O 1
ATOM 707 N N . VAL A 1 87 ? -8.340 -1.986 9.002 1.00 98.25 87 VAL A N 1
ATOM 708 C CA . VAL A 1 87 ? -9.527 -1.809 9.856 1.00 98.25 87 VAL A CA 1
ATOM 709 C C . VAL A 1 87 ? -9.316 -2.447 11.229 1.00 98.25 87 VAL A C 1
ATOM 711 O O . VAL A 1 87 ? -9.623 -1.821 12.239 1.00 98.25 87 VAL A O 1
ATOM 714 N N . MET A 1 88 ? -8.750 -3.657 11.281 1.00 98.38 88 MET A N 1
ATOM 715 C CA . MET A 1 88 ? -8.420 -4.314 12.552 1.00 98.38 88 MET A CA 1
ATOM 716 C C . MET A 1 88 ? -7.390 -3.506 13.357 1.00 98.38 88 MET A C 1
ATOM 718 O O . MET A 1 88 ? -7.573 -3.303 14.555 1.00 98.38 88 MET A O 1
ATOM 722 N N . ALA A 1 89 ? -6.357 -2.975 12.695 1.00 98.38 89 ALA A N 1
ATOM 723 C CA . ALA A 1 89 ? -5.354 -2.121 13.330 1.00 98.38 89 ALA A CA 1
ATOM 724 C C . ALA A 1 89 ? -5.945 -0.788 13.828 1.00 98.38 89 ALA A C 1
ATOM 726 O O . ALA A 1 89 ? -5.572 -0.305 14.893 1.00 98.38 89 ALA A O 1
ATOM 727 N N . GLU A 1 90 ? -6.898 -0.202 13.098 1.00 98.12 90 GLU A N 1
ATOM 728 C CA . GLU A 1 90 ? -7.619 1.001 13.528 1.00 98.12 90 GLU A CA 1
ATOM 729 C C . GLU A 1 90 ? -8.479 0.730 14.775 1.00 98.12 90 GLU A C 1
ATOM 731 O O . GLU A 1 90 ? -8.535 1.567 15.675 1.00 98.12 90 GLU A O 1
ATOM 736 N N . MET A 1 91 ? -9.125 -0.439 14.866 1.00 98.38 91 MET A N 1
ATOM 737 C CA . MET A 1 91 ? -9.845 -0.856 16.078 1.00 98.38 91 MET A CA 1
ATOM 738 C C . MET A 1 91 ? -8.895 -0.951 17.278 1.00 98.38 91 MET A C 1
ATOM 740 O O . MET A 1 91 ? -9.165 -0.345 18.316 1.00 98.38 91 MET A O 1
ATOM 744 N N . GLU A 1 92 ? -7.762 -1.642 17.115 1.00 98.06 92 GLU A N 1
ATOM 745 C CA . GLU A 1 92 ? -6.713 -1.745 18.141 1.00 98.06 92 GLU A CA 1
ATOM 746 C C . GLU A 1 92 ? -6.189 -0.373 18.570 1.00 98.06 92 GLU A C 1
ATOM 748 O O . GLU A 1 92 ? -6.106 -0.089 19.765 1.00 98.06 92 GLU A O 1
ATOM 753 N N . GLY A 1 93 ? -5.894 0.508 17.610 1.00 97.75 93 GLY A N 1
ATOM 754 C CA . GLY A 1 93 ? -5.421 1.869 17.870 1.00 97.75 93 GLY A CA 1
ATOM 755 C C . GLY A 1 93 ? -6.409 2.717 18.676 1.00 97.75 93 GLY A C 1
ATOM 756 O O . GLY A 1 93 ? -6.002 3.649 19.370 1.00 97.75 93 GLY A O 1
ATOM 757 N N . ARG A 1 94 ? -7.701 2.368 18.643 1.00 97.12 94 ARG A N 1
ATOM 758 C CA . ARG A 1 94 ? -8.771 2.985 19.443 1.00 97.12 94 ARG A CA 1
ATOM 759 C C . ARG A 1 94 ? -9.042 2.271 20.771 1.00 97.12 94 ARG A C 1
ATOM 761 O O . ARG A 1 94 ? -9.952 2.671 21.494 1.00 97.12 94 ARG A O 1
ATOM 768 N N . GLY A 1 95 ? -8.288 1.223 21.099 1.00 97.38 95 GLY A N 1
ATOM 769 C CA . GLY A 1 95 ? -8.489 0.407 22.298 1.00 97.38 95 GLY A CA 1
ATOM 770 C C . GLY A 1 95 ? -9.688 -0.543 22.218 1.00 97.38 95 GLY A C 1
ATOM 771 O O . GLY A 1 95 ? -10.149 -1.034 23.249 1.00 97.38 95 GLY A O 1
ATOM 772 N N . LEU A 1 96 ? -10.209 -0.799 21.017 1.00 97.00 96 LEU A N 1
ATOM 773 C CA . LEU A 1 96 ? -11.258 -1.786 20.776 1.00 97.00 96 LEU A CA 1
ATOM 774 C C . L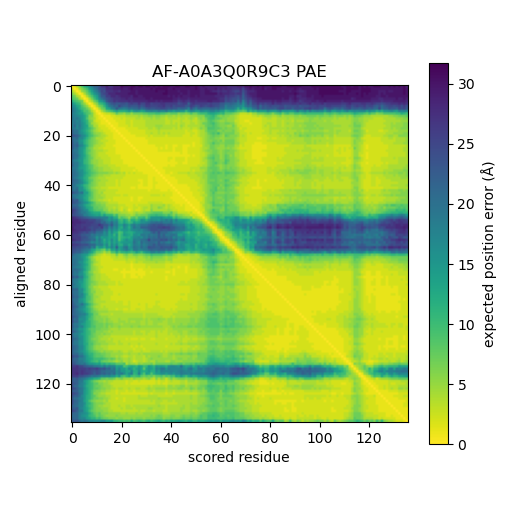EU A 1 96 ? -10.633 -3.163 20.543 1.00 97.00 96 LEU A C 1
ATOM 776 O O . LEU A 1 96 ? -9.499 -3.278 20.083 1.00 97.00 96 LEU A O 1
ATOM 780 N N . GLN A 1 97 ? -11.389 -4.221 20.831 1.00 97.31 97 GLN A N 1
ATOM 781 C CA . GLN A 1 97 ? -11.007 -5.567 20.406 1.00 97.31 97 GLN A CA 1
ATOM 782 C C . GLN A 1 97 ? -11.275 -5.709 18.900 1.00 97.31 97 GLN A C 1
ATOM 784 O O . GLN A 1 97 ? -12.402 -5.431 18.483 1.00 97.31 97 GLN A O 1
ATOM 789 N N . PRO A 1 98 ? -10.293 -6.134 18.083 1.00 97.31 98 PRO A N 1
ATOM 790 C CA . PRO A 1 98 ? -10.514 -6.408 16.670 1.00 97.31 98 PRO A CA 1
ATOM 791 C C . PRO A 1 98 ? -11.641 -7.402 16.435 1.00 97.31 98 PRO A C 1
ATOM 793 O O . PRO A 1 98 ? -11.616 -8.527 16.936 1.00 97.31 98 PRO A O 1
ATOM 796 N N . ASP A 1 99 ? -12.588 -7.002 15.596 1.00 97.19 99 ASP A N 1
ATOM 797 C CA . ASP A 1 99 ? -13.641 -7.866 15.086 1.00 97.19 99 ASP A CA 1
ATOM 798 C C . ASP A 1 99 ? -13.456 -8.011 13.573 1.00 97.19 99 ASP A C 1
ATOM 800 O O . ASP A 1 99 ? -13.607 -7.055 12.805 1.00 97.19 99 ASP A O 1
ATOM 804 N N . LYS A 1 100 ? -13.109 -9.228 13.145 1.00 96.56 100 LYS A N 1
ATOM 805 C CA . LYS A 1 100 ? -12.860 -9.536 11.737 1.00 96.56 100 LYS A CA 1
ATOM 806 C C . LYS A 1 100 ? -14.124 -9.404 10.883 1.00 96.56 100 LYS A C 1
ATOM 808 O O . LYS A 1 100 ? -14.028 -8.941 9.751 1.00 96.56 100 LYS A O 1
ATOM 813 N N . ASP A 1 101 ? -15.295 -9.754 11.409 1.00 96.81 101 ASP A N 1
ATOM 814 C CA . ASP A 1 101 ? -16.552 -9.669 10.663 1.00 96.81 101 ASP A CA 1
ATOM 815 C C . ASP A 1 101 ? -16.955 -8.208 10.445 1.00 96.81 101 ASP A C 1
ATOM 817 O O . ASP A 1 101 ? -17.433 -7.842 9.366 1.00 96.81 101 ASP A O 1
ATOM 821 N N . VAL A 1 102 ? -16.740 -7.351 11.450 1.00 96.56 102 VAL A N 1
ATOM 822 C CA . VAL A 1 102 ? -16.892 -5.897 11.295 1.00 96.56 102 VAL A CA 1
ATOM 823 C C . VAL A 1 102 ? -15.863 -5.368 10.299 1.00 96.56 102 VAL A C 1
ATOM 825 O O . VAL A 1 102 ? -16.242 -4.635 9.386 1.00 96.56 102 VAL A O 1
ATOM 828 N N . ALA A 1 103 ? -14.592 -5.764 10.424 1.00 97.31 103 ALA A N 1
ATOM 829 C CA . ALA A 1 103 ? -13.533 -5.340 9.513 1.00 97.31 103 ALA A CA 1
ATOM 830 C C . ALA A 1 103 ? -13.857 -5.688 8.054 1.00 97.31 103 ALA A C 1
ATOM 832 O O . ALA A 1 103 ? -13.767 -4.828 7.181 1.00 97.31 103 ALA A O 1
ATOM 833 N N . ASP A 1 104 ? -14.336 -6.906 7.803 1.00 96.00 104 ASP A N 1
ATOM 834 C CA . ASP A 1 104 ? -14.751 -7.358 6.478 1.00 96.00 104 ASP A CA 1
ATOM 835 C C . ASP A 1 104 ? -15.932 -6.548 5.923 1.00 96.00 104 ASP A C 1
ATOM 837 O O . ASP A 1 104 ? -15.961 -6.205 4.739 1.00 96.00 104 ASP A O 1
ATOM 841 N N . ARG A 1 105 ? -16.927 -6.208 6.755 1.00 95.44 105 ARG A N 1
ATOM 842 C CA . ARG A 1 105 ? -18.037 -5.335 6.328 1.00 95.44 105 ARG A CA 1
ATOM 843 C C . ARG A 1 105 ? -17.550 -3.929 5.978 1.00 95.44 105 ARG A C 1
ATOM 845 O O . ARG A 1 105 ? -17.854 -3.447 4.892 1.00 95.44 105 ARG A O 1
ATOM 852 N N . VAL A 1 106 ? -16.733 -3.324 6.840 1.00 95.50 106 VAL A N 1
ATOM 853 C CA . VAL A 1 106 ? -16.147 -1.997 6.602 1.00 95.50 106 VAL A CA 1
ATOM 854 C C . VAL A 1 106 ? -15.353 -1.981 5.295 1.00 95.50 106 VAL A C 1
ATOM 856 O O . VAL A 1 106 ? -15.510 -1.054 4.506 1.00 95.50 106 VAL A O 1
ATOM 859 N N . THR A 1 107 ? -14.524 -2.998 5.036 1.00 94.94 107 THR A N 1
ATOM 860 C CA . THR A 1 107 ? -13.706 -3.076 3.816 1.00 94.94 107 THR A CA 1
ATOM 861 C C . THR A 1 107 ? -14.545 -3.250 2.547 1.00 94.94 107 THR A C 1
ATOM 863 O O . THR A 1 107 ? -14.231 -2.638 1.524 1.00 94.94 107 THR A O 1
ATOM 866 N N . ARG A 1 108 ? -15.629 -4.038 2.587 1.00 91.75 108 ARG A N 1
ATOM 867 C CA . ARG A 1 108 ? -16.536 -4.217 1.434 1.00 91.75 108 ARG A CA 1
ATOM 868 C C . ARG A 1 108 ? -17.214 -2.919 0.986 1.00 91.75 108 ARG A C 1
ATOM 870 O O . ARG A 1 108 ? -17.463 -2.760 -0.204 1.00 91.75 108 ARG A O 1
ATOM 877 N N . ASP A 1 109 ? -17.445 -1.987 1.904 1.00 90.94 109 ASP A N 1
ATOM 878 C CA . ASP A 1 109 ? -18.113 -0.708 1.628 1.00 90.94 109 ASP A CA 1
ATOM 879 C C . ASP A 1 109 ? -17.191 0.380 1.050 1.00 90.94 109 ASP A C 1
ATOM 881 O O . ASP A 1 109 ? -17.628 1.504 0.765 1.00 90.94 109 ASP A O 1
ATOM 885 N N . ILE A 1 110 ? -15.899 0.088 0.897 1.00 91.31 110 ILE A N 1
ATOM 886 C CA . ILE A 1 110 ? -14.932 1.013 0.303 1.00 91.31 110 ILE A CA 1
ATOM 887 C C . ILE A 1 110 ? -14.954 0.861 -1.222 1.00 91.31 110 ILE A C 1
ATOM 889 O O . ILE A 1 110 ? -15.219 -0.206 -1.760 1.00 91.31 110 ILE A O 1
ATOM 893 N N . SER A 1 111 ? -14.693 1.948 -1.949 1.00 89.06 111 SER A N 1
ATOM 894 C CA . SER A 1 111 ? -14.627 1.922 -3.411 1.00 89.06 111 SER A CA 1
ATOM 895 C C . SER A 1 111 ? -13.389 1.175 -3.920 1.00 89.06 111 SER A C 1
ATOM 897 O O . SER A 1 111 ? -12.284 1.373 -3.414 1.00 89.06 111 SER A O 1
ATOM 899 N N . TYR A 1 112 ? -13.566 0.389 -4.981 1.00 87.81 112 TYR A N 1
ATOM 900 C CA . TYR A 1 112 ? -12.512 -0.369 -5.661 1.00 87.81 112 TYR A CA 1
ATOM 901 C C . TYR A 1 112 ? -12.105 0.304 -6.976 1.00 87.81 112 TYR A C 1
ATOM 903 O O . TYR A 1 112 ? -12.809 1.175 -7.494 1.00 87.81 112 TYR A O 1
ATOM 911 N N . VAL A 1 113 ? -10.935 -0.060 -7.493 1.00 82.00 113 VAL A N 1
ATOM 912 C CA . VAL A 1 113 ? -10.431 0.407 -8.787 1.00 82.00 113 VAL A CA 1
ATOM 913 C C . VAL A 1 113 ? -11.240 -0.253 -9.914 1.00 82.00 113 VAL A C 1
ATOM 915 O O . VAL A 1 113 ? -11.362 -1.471 -9.964 1.00 82.00 113 VAL A O 1
ATOM 918 N N . HIS A 1 114 ? -11.794 0.545 -10.831 1.00 67.94 114 HIS A N 1
ATOM 919 C CA . HIS A 1 114 ? -12.687 0.081 -11.907 1.00 67.94 114 HIS A CA 1
ATOM 920 C C . HIS A 1 114 ? -11.941 -0.454 -13.145 1.00 67.94 114 HIS A C 1
ATOM 922 O O . HIS A 1 114 ? -12.265 -0.063 -14.263 1.00 67.94 114 HIS A O 1
ATOM 928 N N . LEU A 1 115 ? -10.930 -1.311 -12.977 1.00 60.16 115 LEU A N 1
ATOM 929 C CA . LEU A 1 115 ? -10.089 -1.754 -14.105 1.00 60.16 115 LEU A CA 1
ATOM 930 C C . LEU A 1 115 ? -10.437 -3.123 -14.706 1.00 60.16 115 LEU A C 1
ATOM 932 O O . LEU A 1 115 ? -9.721 -3.573 -15.587 1.00 60.16 115 LEU A O 1
ATOM 936 N N . SER A 1 116 ? -11.559 -3.723 -14.302 1.00 55.66 116 SER A N 1
ATOM 937 C CA . SER A 1 116 ? -12.241 -4.933 -14.830 1.00 55.66 116 SER A CA 1
ATOM 938 C C . SER A 1 116 ? -12.629 -5.848 -13.674 1.00 55.66 116 SER A C 1
ATOM 940 O O . SER A 1 116 ? -13.718 -6.416 -13.682 1.00 55.66 116 SER A O 1
ATOM 942 N N . GLU A 1 117 ? -11.806 -5.870 -12.624 1.00 60.03 117 GLU A N 1
ATOM 943 C CA . GLU A 1 117 ? -11.990 -6.706 -11.444 1.00 60.03 117 GLU A CA 1
ATOM 944 C C . GLU A 1 117 ? -11.770 -5.880 -10.161 1.00 60.03 117 GLU A C 1
ATOM 946 O O . GLU A 1 117 ? -10.811 -5.115 -10.049 1.00 60.03 117 GLU A O 1
ATOM 951 N N . ASN A 1 118 ? -12.678 -5.996 -9.180 1.00 71.00 118 ASN A N 1
ATOM 952 C CA . ASN A 1 118 ? -12.647 -5.254 -7.904 1.00 71.00 118 ASN A CA 1
ATOM 953 C C . ASN A 1 118 ? -11.558 -5.798 -6.949 1.00 71.00 118 ASN A C 1
ATOM 955 O O . ASN A 1 118 ? -11.839 -6.176 -5.813 1.00 71.00 118 ASN A O 1
ATOM 959 N N . VAL A 1 119 ? -10.314 -5.875 -7.419 1.00 83.50 119 VAL A N 1
ATOM 960 C CA . VAL A 1 119 ? -9.186 -6.493 -6.701 1.00 83.50 119 VAL A CA 1
ATOM 961 C C . VAL A 1 119 ? -8.533 -5.500 -5.744 1.00 83.50 119 VAL A C 1
ATOM 963 O O . VAL A 1 119 ? -8.210 -5.830 -4.600 1.00 83.50 119 VAL A O 1
ATOM 966 N N . PHE A 1 120 ? -8.368 -4.258 -6.200 1.00 92.06 120 PHE A N 1
ATOM 967 C CA . PHE A 1 120 ? -7.665 -3.212 -5.467 1.00 92.06 120 PHE A CA 1
ATOM 968 C C . PHE A 1 120 ? -8.620 -2.149 -4.930 1.00 92.06 120 PHE A C 1
ATOM 970 O O . PHE A 1 120 ? -9.527 -1.691 -5.625 1.00 92.06 120 PHE A O 1
ATOM 977 N N . VAL A 1 121 ? -8.387 -1.719 -3.691 1.00 92.12 121 VAL A N 1
ATOM 978 C CA . VAL A 1 121 ? -9.164 -0.682 -3.011 1.00 92.12 121 VAL A CA 1
ATOM 979 C C . VAL A 1 121 ? -8.647 0.694 -3.425 1.00 92.12 121 VAL A C 1
ATOM 981 O O . VAL A 1 121 ? -7.494 1.037 -3.165 1.00 92.12 121 VAL A O 1
ATOM 984 N N . LYS A 1 122 ? -9.516 1.513 -4.027 1.00 89.69 122 LYS A N 1
ATOM 985 C CA . LYS A 1 122 ? -9.160 2.801 -4.646 1.00 89.69 122 LYS A CA 1
ATOM 986 C C . LYS A 1 122 ? -8.517 3.778 -3.663 1.00 89.69 122 LYS A C 1
ATOM 988 O O . LYS A 1 122 ? -7.567 4.467 -4.007 1.00 89.69 122 LYS A O 1
ATOM 993 N N . SER A 1 123 ? -9.047 3.859 -2.447 1.00 91.31 123 SER A N 1
ATOM 994 C CA . SER A 1 123 ? -8.550 4.767 -1.406 1.00 91.31 123 SER A CA 1
ATOM 995 C C . SER A 1 123 ? -7.536 4.119 -0.461 1.00 91.31 123 SER A C 1
ATOM 997 O O . SER A 1 123 ? -7.162 4.741 0.536 1.00 91.31 123 SER A O 1
ATOM 999 N N . GLY A 1 124 ? -7.136 2.865 -0.709 1.00 93.56 124 GLY A N 1
ATOM 1000 C CA . GLY A 1 124 ? -6.372 2.073 0.252 1.00 93.56 124 GLY A CA 1
ATOM 1001 C C . GLY A 1 124 ? -6.979 2.158 1.658 1.00 93.56 124 GLY A C 1
ATOM 1002 O O . GLY A 1 124 ? -8.190 2.019 1.832 1.00 93.56 124 GLY A O 1
ATOM 1003 N N . CYS A 1 125 ? -6.146 2.461 2.656 1.00 97.25 125 CYS A N 1
ATOM 1004 C CA . CYS A 1 125 ? -6.574 2.587 4.052 1.00 97.25 125 CYS A CA 1
ATOM 1005 C C . CYS A 1 125 ? -7.011 4.006 4.464 1.00 97.25 125 CYS A C 1
ATOM 1007 O O . CYS A 1 125 ? -7.424 4.208 5.602 1.00 97.25 125 CYS A O 1
ATOM 1009 N N . MET A 1 126 ? -6.976 4.990 3.558 1.00 94.94 126 MET A N 1
ATOM 1010 C CA . MET A 1 126 ? -7.200 6.406 3.890 1.00 94.94 126 MET A CA 1
ATOM 1011 C C . MET A 1 126 ? -8.580 6.677 4.513 1.00 94.94 126 MET A C 1
ATOM 1013 O O . MET A 1 126 ? -8.718 7.528 5.386 1.00 94.94 126 MET A O 1
ATOM 1017 N N . THR A 1 127 ? -9.615 5.954 4.079 1.00 94.81 127 THR A N 1
ATOM 1018 C CA . THR A 1 127 ? -10.999 6.155 4.546 1.00 94.81 127 THR A CA 1
ATOM 1019 C C . THR A 1 127 ? -11.418 5.188 5.650 1.00 94.81 127 THR A C 1
ATOM 1021 O O . THR A 1 127 ? -12.578 5.199 6.050 1.00 94.81 127 THR A O 1
ATOM 1024 N N . VAL A 1 128 ? -10.521 4.324 6.134 1.00 96.31 128 VAL A N 1
ATOM 1025 C CA . VAL A 1 128 ? -10.854 3.291 7.131 1.00 96.31 128 VAL A CA 1
ATOM 1026 C C . VAL A 1 128 ? -11.413 3.915 8.406 1.00 96.31 128 VAL A C 1
ATOM 1028 O O . VAL A 1 128 ? -12.482 3.516 8.858 1.00 96.31 128 VAL A O 1
ATOM 1031 N N . ALA A 1 129 ? -10.753 4.948 8.933 1.00 95.81 129 ALA A N 1
ATOM 1032 C CA . ALA A 1 129 ? -11.152 5.587 10.182 1.00 95.81 129 ALA A CA 1
ATOM 1033 C C . ALA A 1 129 ? -12.565 6.196 10.122 1.00 95.81 129 ALA A C 1
ATOM 1035 O O . ALA A 1 129 ? -13.336 6.058 11.073 1.00 95.81 129 ALA A O 1
ATOM 1036 N N . SER A 1 130 ? -12.921 6.850 9.009 1.00 95.25 130 SER A N 1
ATOM 1037 C CA . SER A 1 130 ? -14.246 7.456 8.834 1.00 95.25 130 SER A CA 1
ATOM 1038 C C . SER A 1 130 ? -15.328 6.419 8.540 1.00 95.25 130 SER A C 1
ATOM 1040 O O . SER A 1 130 ? -16.451 6.576 9.010 1.00 95.25 130 SER A O 1
ATOM 1042 N N . ARG A 1 131 ? -14.999 5.343 7.813 1.00 94.50 131 ARG A N 1
ATOM 1043 C CA . ARG A 1 131 ? -15.924 4.234 7.544 1.00 94.50 131 ARG A CA 1
ATOM 1044 C C . ARG A 1 131 ? -16.220 3.429 8.800 1.00 94.50 131 ARG A C 1
ATOM 1046 O O . ARG A 1 131 ? -17.382 3.133 9.045 1.00 94.50 131 ARG A O 1
ATOM 1053 N N . LEU A 1 132 ? -15.207 3.140 9.615 1.00 95.75 132 LEU A N 1
ATOM 1054 C CA . LEU A 1 132 ? -15.367 2.395 10.862 1.00 95.75 132 LEU A CA 1
ATOM 1055 C C . LEU A 1 132 ? -16.350 3.080 11.825 1.00 95.75 132 LEU A C 1
ATOM 1057 O O . LEU A 1 132 ? -17.116 2.395 12.489 1.00 95.75 132 LEU A O 1
ATOM 1061 N N . ASN A 1 133 ? -16.414 4.416 11.838 1.00 95.06 133 ASN A N 1
ATOM 1062 C CA . ASN A 1 133 ? -17.381 5.166 12.655 1.00 95.06 133 ASN A CA 1
ATOM 1063 C C . ASN A 1 133 ? -18.852 4.850 12.342 1.00 95.06 133 ASN A C 1
ATOM 1065 O O . ASN A 1 133 ? -19.711 5.155 13.155 1.00 95.06 133 ASN A O 1
ATOM 1069 N N . LEU A 1 134 ? -19.159 4.291 11.168 1.00 94.06 134 LEU A N 1
ATOM 1070 C CA . LEU A 1 134 ? -20.525 3.904 10.795 1.00 94.06 134 LEU A CA 1
ATOM 1071 C C . LEU A 1 134 ? -20.925 2.530 11.357 1.00 94.06 134 LEU A C 1
ATOM 1073 O O . LEU A 1 134 ? -22.078 2.128 11.226 1.00 94.06 134 LEU A O 1
ATOM 1077 N N . TYR A 1 135 ? -19.961 1.804 11.925 1.00 91.12 135 TYR A N 1
ATOM 1078 C CA . TYR A 1 135 ? -20.084 0.420 12.378 1.00 91.12 135 TYR A CA 1
ATOM 1079 C C . TYR A 1 135 ? -19.871 0.241 13.887 1.00 91.12 135 TYR A C 1
ATOM 1081 O O . TYR A 1 135 ? -20.113 -0.855 14.394 1.00 91.12 135 TYR A O 1
ATOM 1089 N N . LEU A 1 136 ? -19.397 1.288 14.569 1.00 85.31 136 LEU A N 1
ATOM 1090 C CA . LEU A 1 136 ? -19.255 1.383 16.025 1.00 85.31 136 LEU A CA 1
ATOM 1091 C C . LEU A 1 136 ? -20.486 2.068 16.622 1.00 85.31 136 LEU A C 1
ATOM 1093 O O . LEU A 1 136 ? -20.924 1.621 17.703 1.00 85.31 136 LEU A O 1
#

Sequence (136 aa):
LQIQHPETVLLPIIVFHSNAGADIITQTALDFWDKGRDREEIKLKHLETSLSQFNNDQSELSLIDDNIIDFFVPFLPLEYRHVTQCVMAEMEGRGLQPDKDVADRVTRDISYVHLSENVFVKSGCMTVASRLNLYL